Protein AF-A0A2T7BHW0-F1 (afdb_monomer)

Nearest PDB structures (foldseek):
  1q7b-assembly1_B  TM=7.761E-01  e=1.988E-02  Escherichia coli
  4afn-assembly1_B  TM=7.764E-01  e=3.206E-02  Pseudomonas aeruginosa PAO1
  4n5l-assembly1_A  TM=7.779E-01  e=7.275E-02  Cupriavidus necator H16
  3ucx-assembly1_A  TM=8.003E-01  e=7.275E-02  Mycolicibacterium smegmatis MC2 155
  6dtp-assembly1_B  TM=7.514E-01  e=1.542E-01  Homo sapiens

Organism: NCBI:txid2169414

Foldseek 3Di:
DQVVLADEAEAEAEPCCVPNDPVCNVSVVVRVVVQVVQVVVQVVRVVSNYHGHYDYDHDDDDDDPVNVVVVVVVVVVD

Structure (mmCIF, N/CA/C/O backbone):
data_AF-A0A2T7BHW0-F1
#
_entry.id   AF-A0A2T7BHW0-F1
#
loop_
_atom_site.group_PDB
_atom_site.id
_atom_site.type_symbol
_atom_site.label_atom_id
_atom_site.label_alt_id
_atom_site.label_comp_id
_atom_site.label_asym_id
_atom_site.label_entity_id
_atom_site.label_seq_id
_atom_site.pdbx_PDB_ins_code
_atom_site.Cartn_x
_atom_site.Cartn_y
_atom_site.Cartn_z
_atom_site.occupancy
_atom_site.B_iso_or_equiv
_atom_site.auth_seq_id
_atom_site.auth_comp_id
_atom_site.auth_asym_id
_atom_site.auth_atom_id
_atom_site.pdbx_PDB_model_num
ATOM 1 N N . MET A 1 1 ? -15.550 -3.267 7.433 1.00 87.56 1 MET A N 1
ATOM 2 C CA . MET A 1 1 ? -14.544 -3.208 8.516 1.00 87.56 1 MET A CA 1
ATOM 3 C C . MET A 1 1 ? -15.026 -2.341 9.657 1.00 87.56 1 MET A C 1
ATOM 5 O O . MET A 1 1 ? -15.160 -2.875 10.740 1.00 87.56 1 MET A O 1
ATOM 9 N N . LEU A 1 2 ? -15.439 -1.097 9.405 1.00 90.12 2 LEU A N 1
ATOM 10 C CA . LEU A 1 2 ? -15.930 -0.173 10.440 1.00 90.12 2 LEU A CA 1
ATOM 11 C C . LEU A 1 2 ? -17.022 -0.751 11.365 1.00 90.12 2 LEU A C 1
ATOM 13 O O . LEU A 1 2 ? -16.884 -0.693 12.578 1.00 90.12 2 LEU A O 1
ATOM 17 N N . LYS A 1 3 ? -18.061 -1.399 10.815 1.00 94.06 3 LYS A N 1
ATOM 18 C CA . LYS A 1 3 ? -19.111 -2.052 11.631 1.00 94.06 3 LYS A CA 1
ATOM 19 C C . LYS A 1 3 ? -18.622 -3.262 12.440 1.00 94.06 3 LYS A C 1
ATOM 21 O O . LYS A 1 3 ? -19.211 -3.584 13.458 1.00 94.06 3 LYS A O 1
ATOM 26 N N . ARG A 1 4 ? -17.585 -3.952 11.955 1.00 93.50 4 ARG A N 1
ATOM 27 C CA . ARG A 1 4 ? -17.050 -5.195 12.540 1.00 93.50 4 ARG A CA 1
ATOM 28 C C . ARG A 1 4 ? -15.802 -4.975 13.404 1.00 93.50 4 ARG A C 1
ATOM 30 O O . ARG A 1 4 ? -15.338 -5.940 13.990 1.00 93.50 4 ARG A O 1
ATOM 37 N N . LYS A 1 5 ? -15.264 -3.744 13.435 1.00 94.00 5 LYS A N 1
ATOM 38 C CA . LYS A 1 5 ? -14.062 -3.324 14.182 1.00 94.00 5 LYS A CA 1
ATOM 39 C C . LYS A 1 5 ? -12.910 -4.336 14.086 1.00 94.00 5 LYS A C 1
ATOM 41 O O . LYS A 1 5 ? -12.331 -4.735 15.084 1.00 94.00 5 LYS A O 1
ATOM 46 N N . ASN A 1 6 ? -12.678 -4.840 12.871 1.00 95.75 6 ASN A N 1
ATOM 47 C CA . ASN A 1 6 ? -11.632 -5.818 12.578 1.00 95.75 6 ASN A CA 1
ATOM 48 C C . ASN A 1 6 ? -11.369 -5.896 11.065 1.00 95.75 6 ASN A C 1
ATOM 50 O O . ASN A 1 6 ? -12.317 -6.012 10.265 1.00 95.75 6 ASN A O 1
ATOM 54 N N . GLY A 1 7 ? -10.094 -5.853 10.681 1.00 96.38 7 GLY A N 1
ATOM 55 C CA . GLY A 1 7 ? -9.586 -6.253 9.369 1.00 96.38 7 GLY A CA 1
ATOM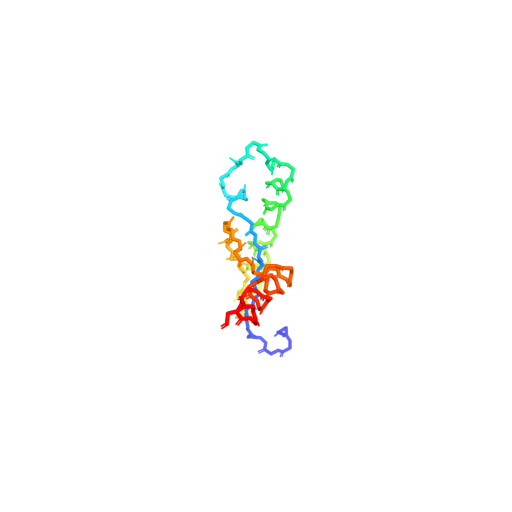 56 C C . GLY A 1 7 ? -8.330 -5.487 8.957 1.00 96.38 7 GLY A C 1
ATOM 57 O O . GLY A 1 7 ? -7.839 -4.638 9.695 1.00 96.38 7 GLY A O 1
ATOM 58 N N . SER A 1 8 ? -7.871 -5.719 7.727 1.00 96.62 8 SER A N 1
ATOM 59 C CA . SER A 1 8 ? -6.710 -5.013 7.177 1.00 96.62 8 SER A CA 1
ATOM 60 C C . SER A 1 8 ? -6.957 -4.505 5.759 1.00 96.62 8 SER A C 1
ATOM 62 O O . SER A 1 8 ? -7.678 -5.135 4.984 1.00 96.62 8 SER A O 1
ATOM 64 N N . ILE A 1 9 ? -6.351 -3.368 5.425 1.00 96.19 9 ILE A N 1
ATOM 65 C CA . ILE A 1 9 ? -6.315 -2.786 4.081 1.00 96.19 9 ILE A CA 1
ATOM 66 C C . ILE A 1 9 ? -4.858 -2.766 3.625 1.00 96.19 9 ILE A C 1
ATOM 68 O O . ILE A 1 9 ? -3.991 -2.227 4.313 1.00 96.19 9 ILE A O 1
ATOM 72 N N . LEU A 1 10 ? -4.588 -3.347 2.459 1.00 95.88 10 LEU A N 1
ATOM 73 C CA . LEU A 1 10 ? -3.263 -3.349 1.851 1.00 95.88 10 LEU A CA 1
ATOM 74 C C . LEU A 1 10 ? -3.320 -2.633 0.508 1.00 95.88 10 LEU A C 1
ATOM 76 O O . LEU A 1 10 ? -4.082 -3.021 -0.375 1.00 95.88 10 LEU A O 1
ATOM 80 N N . PHE A 1 11 ? -2.491 -1.606 0.358 1.00 94.56 11 PHE A N 1
ATOM 81 C CA . PHE A 1 11 ? -2.319 -0.899 -0.902 1.00 94.56 11 PHE A CA 1
ATOM 82 C C . PHE A 1 11 ? -1.090 -1.429 -1.634 1.00 94.56 11 PH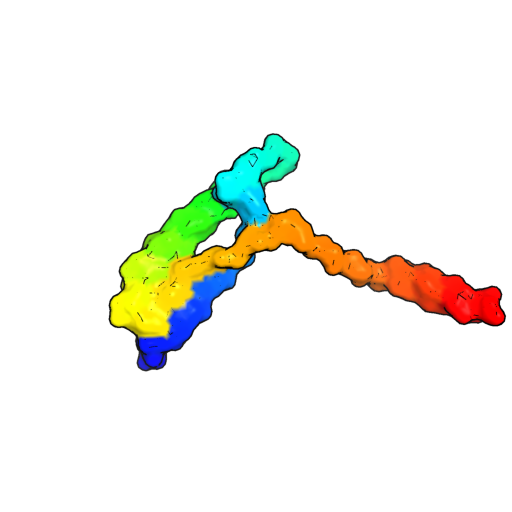E A C 1
ATOM 84 O O . PHE A 1 11 ? 0.009 -1.477 -1.081 1.00 94.56 11 PHE A O 1
ATOM 91 N N . THR A 1 12 ? -1.253 -1.808 -2.896 1.00 92.25 12 THR A N 1
ATOM 92 C CA . THR A 1 12 ? -0.116 -2.157 -3.749 1.00 92.25 12 THR A CA 1
ATOM 93 C C . THR A 1 12 ? 0.602 -0.892 -4.194 1.00 92.25 12 THR A C 1
ATOM 95 O O . THR A 1 12 ? -0.021 0.028 -4.721 1.00 92.25 12 THR A O 1
ATOM 98 N N . THR A 1 13 ? 1.916 -0.862 -4.012 1.00 88.44 13 THR A N 1
ATOM 99 C CA . THR A 1 13 ? 2.784 0.234 -4.450 1.00 88.44 13 THR A CA 1
ATOM 100 C C . THR A 1 13 ? 4.023 -0.330 -5.140 1.00 88.44 13 THR A C 1
ATOM 102 O O . THR A 1 13 ? 4.306 -1.521 -5.007 1.00 88.44 13 THR A O 1
ATOM 105 N N . ALA A 1 14 ? 4.767 0.494 -5.879 1.00 83.12 14 ALA A N 1
ATOM 106 C CA . ALA A 1 14 ? 6.045 0.054 -6.439 1.00 83.12 14 ALA A CA 1
ATOM 107 C C . ALA A 1 14 ? 7.208 0.357 -5.493 1.00 83.12 14 ALA A C 1
ATOM 109 O O . ALA A 1 14 ? 7.138 1.249 -4.643 1.00 83.12 14 ALA A O 1
ATOM 110 N N . SER A 1 15 ? 8.329 -0.328 -5.711 1.00 81.69 15 SER A N 1
ATOM 111 C CA . SER A 1 15 ? 9.590 -0.063 -5.005 1.00 81.69 15 SER A CA 1
ATOM 112 C C . SER A 1 15 ? 10.042 1.401 -5.112 1.00 81.69 15 SER A C 1
ATOM 114 O O . SER A 1 15 ? 10.634 1.934 -4.169 1.00 81.69 15 SER A O 1
ATOM 116 N N . SER A 1 16 ? 9.682 2.079 -6.207 1.00 79.00 16 SER A N 1
ATOM 117 C CA . SER A 1 16 ? 9.969 3.496 -6.450 1.00 79.00 16 SER A CA 1
ATOM 118 C C . SER A 1 16 ? 9.357 4.452 -5.424 1.00 79.00 16 SER A C 1
ATOM 120 O O . SER A 1 16 ? 9.811 5.586 -5.314 1.00 79.00 16 SER A O 1
ATOM 122 N N . ALA A 1 17 ? 8.334 4.012 -4.683 1.00 77.06 17 ALA A N 1
ATOM 123 C CA . ALA A 1 17 ? 7.727 4.770 -3.588 1.00 77.06 17 ALA A CA 1
ATOM 124 C C . ALA A 1 17 ? 8.676 4.957 -2.399 1.00 77.06 17 ALA A C 1
ATOM 126 O O . ALA A 1 17 ? 8.551 5.914 -1.644 1.00 77.06 17 ALA A O 1
ATOM 127 N N . GLN A 1 18 ? 9.592 4.004 -2.210 1.00 80.06 18 GLN A N 1
ATOM 128 C CA . GLN A 1 18 ? 10.547 3.982 -1.102 1.00 80.06 18 GLN A CA 1
ATOM 129 C C . GLN A 1 18 ? 11.941 4.410 -1.562 1.00 80.06 18 GLN A C 1
ATOM 131 O O . GLN A 1 18 ? 12.680 5.039 -0.811 1.00 80.06 18 GLN A O 1
ATOM 136 N N . ARG A 1 19 ? 12.311 4.051 -2.797 1.00 82.38 19 ARG A N 1
ATOM 137 C CA . ARG A 1 19 ? 13.592 4.396 -3.419 1.00 82.38 19 ARG A CA 1
ATOM 138 C C . ARG A 1 19 ? 13.341 4.946 -4.820 1.00 82.38 19 ARG A C 1
ATOM 140 O O . ARG A 1 19 ? 13.113 4.147 -5.725 1.00 82.38 19 ARG A O 1
ATOM 147 N N . PRO A 1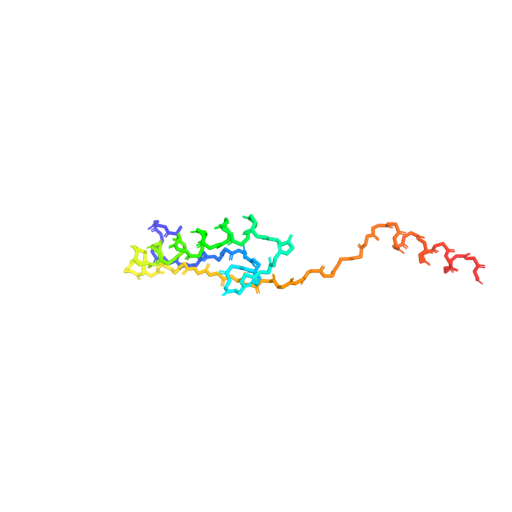 20 ? 13.369 6.273 -5.013 1.00 79.44 20 PRO A N 1
ATOM 148 C CA . PRO A 1 20 ? 13.099 6.879 -6.307 1.00 79.44 20 PRO A CA 1
ATOM 149 C C . PRO A 1 20 ? 13.986 6.294 -7.409 1.00 79.44 20 PRO A C 1
ATOM 151 O O . PRO A 1 20 ? 15.193 6.138 -7.240 1.00 79.44 20 PRO A O 1
ATOM 154 N N . ILE A 1 21 ? 13.375 5.997 -8.552 1.00 83.44 21 ILE A N 1
ATOM 155 C CA . ILE A 1 21 ? 14.057 5.582 -9.779 1.00 83.44 21 ILE A CA 1
ATOM 156 C C . ILE A 1 21 ? 13.740 6.609 -10.862 1.00 83.44 21 ILE A C 1
ATOM 158 O O . ILE A 1 21 ? 12.572 6.918 -11.101 1.00 83.44 21 ILE A O 1
ATOM 162 N N . ASN A 1 22 ? 14.779 7.133 -11.521 1.00 83.75 22 ASN A N 1
ATOM 163 C CA . ASN A 1 22 ? 14.657 8.243 -12.477 1.00 83.75 22 ASN A CA 1
ATOM 164 C C . ASN A 1 22 ? 13.638 7.962 -13.589 1.00 83.75 22 ASN A C 1
ATOM 166 O O . ASN A 1 22 ? 12.879 8.848 -13.971 1.00 83.75 22 ASN A O 1
ATOM 170 N N . LEU A 1 23 ? 13.579 6.714 -14.065 1.00 84.88 23 LEU A N 1
ATOM 171 C CA . LEU A 1 23 ? 12.691 6.304 -15.154 1.00 84.88 23 LEU A CA 1
ATOM 172 C C . LEU A 1 23 ? 11.198 6.410 -14.792 1.00 84.88 23 LEU A C 1
ATOM 174 O O . LEU A 1 23 ? 10.362 6.553 -15.677 1.00 84.88 23 LEU A O 1
ATOM 178 N N . THR A 1 24 ? 10.846 6.356 -13.504 1.00 83.06 24 THR A N 1
ATOM 179 C CA . THR A 1 24 ? 9.450 6.374 -13.040 1.00 83.06 24 THR A CA 1
ATOM 180 C C . THR A 1 24 ? 9.214 7.476 -12.004 1.00 83.06 24 THR A C 1
ATOM 182 O O . THR A 1 24 ? 8.457 7.283 -11.052 1.00 83.06 24 THR A O 1
ATOM 185 N N . ALA A 1 25 ? 9.861 8.635 -12.158 1.00 80.94 25 ALA A N 1
ATOM 186 C CA . ALA A 1 25 ? 9.824 9.723 -11.176 1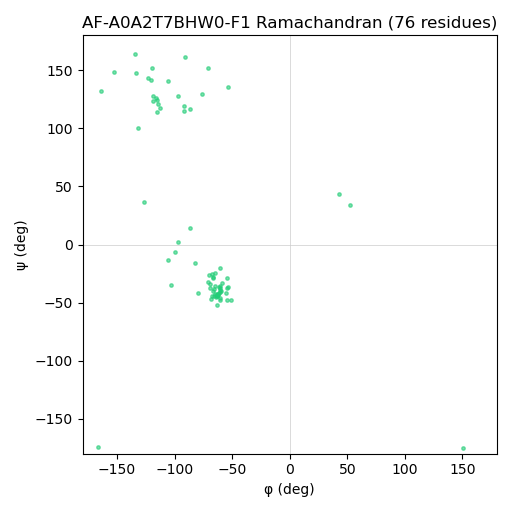.00 80.94 25 ALA A CA 1
ATOM 187 C C . ALA A 1 25 ? 8.392 10.170 -10.810 1.00 80.94 25 ALA A C 1
ATOM 189 O O . ALA A 1 25 ? 8.049 10.219 -9.629 1.00 80.94 25 ALA A O 1
ATOM 190 N N . SER A 1 26 ? 7.519 10.405 -11.798 1.00 83.69 26 SER A N 1
ATOM 191 C CA . SER A 1 26 ? 6.110 10.775 -11.563 1.00 83.69 26 SER A CA 1
ATOM 192 C C . SER A 1 26 ? 5.336 9.688 -10.812 1.00 83.69 26 SER A C 1
ATOM 194 O O . SER A 1 26 ? 4.525 9.989 -9.937 1.00 83.69 26 SER A O 1
ATOM 196 N N . PHE A 1 27 ? 5.628 8.417 -11.104 1.00 84.38 27 PHE A N 1
ATOM 197 C CA . PHE A 1 27 ? 5.058 7.293 -10.365 1.00 84.38 27 PHE A CA 1
ATOM 198 C C . PHE A 1 27 ? 5.576 7.270 -8.922 1.00 84.38 27 PHE A C 1
ATOM 200 O O . PHE A 1 27 ? 4.794 7.053 -8.007 1.00 84.38 27 PHE A O 1
ATOM 207 N N . GLY A 1 28 ? 6.862 7.553 -8.693 1.00 85.06 28 GLY A N 1
ATOM 208 C CA . GLY A 1 28 ? 7.446 7.683 -7.355 1.00 85.06 28 GLY A CA 1
ATOM 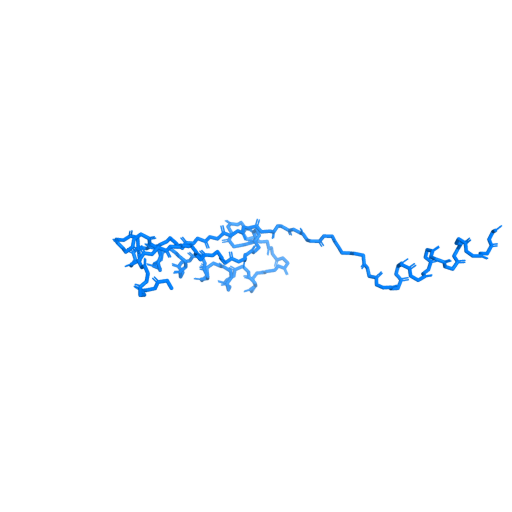209 C C . GLY A 1 28 ? 6.723 8.718 -6.488 1.00 85.06 28 GLY A C 1
ATOM 210 O O . GLY A 1 28 ? 6.437 8.434 -5.329 1.00 85.06 28 GLY A O 1
ATOM 211 N N . VAL A 1 29 ? 6.343 9.868 -7.060 1.00 88.88 29 VAL A N 1
ATOM 212 C CA . VAL A 1 29 ? 5.557 10.902 -6.357 1.00 88.88 29 VAL A CA 1
ATOM 213 C C . VAL A 1 29 ? 4.179 10.375 -5.950 1.00 88.88 29 VAL A C 1
ATOM 215 O O . VAL A 1 29 ? 3.814 10.449 -4.777 1.00 88.88 29 VAL A O 1
ATOM 218 N N . ALA A 1 30 ? 3.424 9.797 -6.889 1.00 90.06 30 ALA A N 1
ATOM 219 C CA . ALA A 1 30 ? 2.099 9.243 -6.600 1.00 90.06 30 ALA A CA 1
ATOM 220 C C . ALA A 1 30 ? 2.167 8.098 -5.573 1.00 90.06 30 ALA A C 1
ATOM 222 O O . ALA A 1 30 ? 1.375 8.024 -4.633 1.00 90.06 30 ALA A O 1
ATOM 223 N N . ALA A 1 31 ? 3.161 7.228 -5.721 1.00 88.38 31 ALA A N 1
ATOM 224 C CA . ALA A 1 31 ? 3.383 6.086 -4.853 1.00 88.38 31 ALA A CA 1
ATOM 225 C C . ALA A 1 31 ? 3.840 6.506 -3.441 1.00 88.38 31 ALA A C 1
ATOM 227 O O . ALA A 1 31 ? 3.445 5.879 -2.458 1.00 88.38 31 ALA A O 1
ATOM 228 N N . GLY A 1 32 ? 4.606 7.596 -3.318 1.00 89.06 32 GLY A N 1
ATOM 229 C CA . GLY A 1 32 ? 4.959 8.222 -2.040 1.00 89.06 32 GLY A CA 1
ATOM 230 C C . GLY A 1 32 ? 3.768 8.898 -1.350 1.00 89.06 32 GLY A C 1
ATOM 231 O O . GLY A 1 32 ? 3.619 8.793 -0.131 1.00 89.06 32 GLY A O 1
ATOM 232 N N . ALA A 1 33 ? 2.867 9.527 -2.112 1.00 93.00 33 ALA A N 1
ATOM 233 C CA . ALA A 1 33 ? 1.613 10.062 -1.575 1.00 93.00 33 ALA A CA 1
ATOM 234 C C . ALA A 1 33 ? 0.723 8.943 -1.003 1.00 93.00 33 ALA A C 1
ATOM 236 O O . ALA A 1 33 ? 0.210 9.063 0.110 1.00 93.00 33 ALA A O 1
ATOM 237 N N . LEU A 1 34 ? 0.618 7.813 -1.712 1.00 94.06 34 LEU A N 1
ATOM 238 C CA . LEU A 1 34 ? -0.087 6.619 -1.236 1.00 94.06 34 LEU A CA 1
ATOM 239 C C . LEU A 1 34 ? 0.521 6.054 0.057 1.00 94.06 34 LEU A C 1
ATOM 241 O O . LEU A 1 34 ? -0.209 5.615 0.943 1.00 94.06 34 LEU A O 1
ATOM 245 N N . LEU A 1 35 ? 1.850 6.091 0.183 1.00 92.12 35 LEU A N 1
ATOM 246 C CA . LEU A 1 35 ? 2.567 5.628 1.373 1.00 92.12 35 LEU A CA 1
ATOM 247 C C . LEU A 1 35 ? 2.193 6.458 2.610 1.00 92.12 35 LEU A C 1
ATOM 249 O O . LEU A 1 35 ? 1.884 5.894 3.658 1.00 92.12 35 LEU A O 1
ATOM 253 N N . ASN A 1 36 ? 2.133 7.785 2.456 1.00 93.12 36 ASN A N 1
ATOM 254 C CA . ASN A 1 36 ? 1.673 8.696 3.506 1.00 93.12 36 ASN A CA 1
ATOM 255 C C . ASN A 1 36 ? 0.195 8.475 3.849 1.00 93.12 36 ASN A C 1
ATOM 257 O O . ASN A 1 36 ? -0.164 8.415 5.024 1.00 93.12 36 ASN A O 1
ATOM 261 N N . TYR A 1 37 ? -0.655 8.295 2.836 1.00 95.94 37 TYR A N 1
ATOM 262 C CA . TYR A 1 37 ? -2.075 8.023 3.043 1.00 95.94 37 TYR A CA 1
ATOM 263 C C . TYR A 1 37 ? -2.310 6.731 3.836 1.00 95.94 37 TYR A C 1
ATOM 265 O O . TYR A 1 37 ? -3.067 6.737 4.803 1.00 95.94 37 TYR A O 1
ATOM 273 N N . ALA A 1 38 ? -1.627 5.637 3.484 1.00 96.62 38 ALA A N 1
ATOM 274 C CA . ALA A 1 38 ? -1.739 4.371 4.206 1.00 96.62 38 ALA A CA 1
ATOM 275 C C . ALA A 1 38 ? -1.300 4.500 5.676 1.00 96.62 38 ALA A C 1
ATOM 277 O O . ALA A 1 38 ? -1.901 3.886 6.555 1.00 96.62 38 ALA A O 1
ATOM 278 N N . TRP A 1 39 ? -0.283 5.320 5.949 1.00 96.25 39 TRP A N 1
ATOM 279 C CA . TRP A 1 39 ? 0.200 5.600 7.303 1.00 96.25 39 TRP A CA 1
ATOM 280 C C . TRP A 1 39 ? -0.800 6.395 8.145 1.00 96.25 39 TRP A C 1
ATOM 282 O O . TRP A 1 39 ? -1.080 6.016 9.286 1.00 96.25 39 TRP A O 1
ATOM 292 N N . LEU A 1 40 ? -1.362 7.467 7.580 1.00 97.94 40 LEU A N 1
ATOM 293 C CA . LEU A 1 40 ? -2.411 8.256 8.230 1.00 97.94 40 LEU A CA 1
ATOM 294 C C . LEU A 1 40 ? -3.641 7.389 8.499 1.00 97.94 40 LEU A C 1
ATOM 296 O O . LEU A 1 40 ? -4.094 7.295 9.633 1.00 97.94 40 LEU A O 1
ATOM 300 N N . LEU A 1 41 ? -4.089 6.638 7.493 1.00 97.56 41 LEU A N 1
ATOM 301 C CA . LEU A 1 41 ? -5.229 5.739 7.624 1.00 97.56 41 LEU A CA 1
ATOM 302 C C . LEU A 1 41 ? -5.013 4.671 8.706 1.00 97.56 41 LEU A C 1
ATOM 304 O O . LEU A 1 41 ? -5.930 4.354 9.456 1.00 97.56 41 LEU A O 1
ATOM 308 N N . ASN A 1 42 ? -3.803 4.116 8.812 1.00 98.00 42 ASN A N 1
ATOM 309 C CA . ASN A 1 42 ? -3.475 3.169 9.875 1.00 98.00 42 ASN A CA 1
ATOM 310 C C . ASN A 1 42 ? -3.510 3.829 11.255 1.00 98.00 42 ASN A C 1
ATOM 312 O O . ASN A 1 42 ? -3.940 3.213 12.224 1.00 98.00 42 ASN A O 1
ATOM 316 N N . THR A 1 43 ? -3.048 5.074 11.350 1.00 98.00 43 THR A N 1
ATOM 317 C CA . THR A 1 43 ? -3.069 5.836 12.602 1.00 98.00 43 THR A CA 1
ATOM 318 C C . THR A 1 43 ? -4.498 6.075 13.070 1.00 98.00 43 THR A C 1
ATOM 320 O O . THR A 1 43 ? -4.776 5.859 14.247 1.00 98.00 43 THR A O 1
ATOM 323 N N . ASP A 1 44 ? -5.392 6.418 12.145 1.00 97.06 44 ASP A N 1
ATOM 324 C CA . ASP A 1 44 ? -6.801 6.691 12.433 1.00 97.06 44 ASP A CA 1
ATOM 325 C C . ASP A 1 44 ? -7.589 5.426 12.799 1.00 97.06 44 ASP A C 1
ATOM 327 O O . ASP A 1 44 ? -8.534 5.478 13.581 1.00 97.06 44 ASP A O 1
ATOM 331 N N . LEU A 1 45 ? -7.225 4.275 12.224 1.00 97.19 45 LEU A N 1
ATOM 332 C CA . LEU A 1 45 ? -8.030 3.056 12.312 1.00 97.19 45 LEU A CA 1
ATOM 333 C C . LEU A 1 45 ? -7.480 1.985 13.267 1.00 97.19 45 LEU A C 1
ATOM 335 O O . LEU A 1 45 ? -8.218 1.062 13.623 1.00 97.19 45 LEU A O 1
ATOM 339 N N . LYS A 1 46 ? -6.222 2.090 13.720 1.00 96.75 46 LYS A N 1
ATOM 340 C CA . LYS A 1 46 ? -5.599 1.069 14.588 1.00 96.75 46 LYS A CA 1
ATOM 341 C C . LYS A 1 46 ? -6.360 0.840 15.896 1.00 96.75 46 LYS A C 1
ATOM 343 O O . LYS A 1 46 ? -6.388 -0.287 16.380 1.00 96.75 46 LYS A O 1
ATOM 348 N N . GLU A 1 47 ? -6.986 1.880 16.453 1.00 96.31 47 GLU A N 1
ATOM 349 C CA . GLU A 1 47 ? -7.776 1.789 17.693 1.00 96.31 47 GLU A CA 1
ATOM 350 C C . GLU A 1 47 ? -9.052 0.960 17.499 1.00 96.31 47 GLU A C 1
ATOM 352 O O . GLU A 1 47 ? -9.530 0.302 18.419 1.00 96.31 47 GLU A O 1
ATOM 357 N N . ASP A 1 48 ? -9.543 0.900 16.263 1.00 96.88 48 ASP A N 1
ATOM 358 C CA . ASP A 1 48 ? -10.673 0.078 15.846 1.00 96.88 48 ASP A CA 1
ATOM 359 C C . ASP A 1 48 ? -10.263 -1.352 15.444 1.00 96.88 48 ASP A C 1
ATOM 361 O O . ASP A 1 48 ? -11.049 -2.053 14.802 1.00 96.88 48 ASP A O 1
ATOM 365 N N . ASN A 1 49 ? -9.041 -1.791 15.780 1.00 96.94 49 ASN A N 1
ATOM 366 C CA . ASN A 1 49 ? -8.419 -3.040 15.311 1.00 96.94 49 ASN A CA 1
ATOM 367 C C . ASN A 1 49 ? -8.446 -3.179 13.779 1.00 96.94 49 ASN A C 1
ATOM 369 O O . ASN A 1 49 ? -8.612 -4.271 13.223 1.00 96.94 49 ASN A O 1
ATOM 373 N N . ILE A 1 50 ? -8.326 -2.049 13.082 1.00 98.06 50 ILE A N 1
ATOM 374 C CA . ILE A 1 50 ? -8.245 -1.996 11.632 1.00 98.06 50 ILE A CA 1
ATOM 375 C C . ILE A 1 50 ? -6.870 -1.469 11.242 1.00 98.06 50 ILE A C 1
ATOM 377 O O . ILE A 1 50 ? -6.502 -0.348 11.574 1.00 98.06 50 ILE A O 1
ATOM 381 N N . TYR A 1 51 ? -6.126 -2.271 10.489 1.00 97.56 51 TYR A N 1
ATOM 382 C CA . TYR A 1 51 ? -4.766 -1.926 10.089 1.00 97.56 51 TYR A CA 1
ATOM 383 C C . TYR A 1 51 ? -4.719 -1.530 8.619 1.00 97.56 51 TYR A C 1
ATOM 385 O O . TYR A 1 51 ? -5.372 -2.145 7.774 1.00 97.56 51 TYR A O 1
ATOM 393 N N . ALA A 1 52 ? -3.923 -0.518 8.298 1.00 97.94 52 ALA A N 1
ATOM 394 C CA . ALA A 1 52 ? -3.650 -0.133 6.922 1.00 97.94 52 ALA A CA 1
ATOM 395 C C . ALA A 1 52 ? -2.145 -0.163 6.658 1.00 97.94 52 ALA A C 1
ATOM 397 O O . ALA A 1 52 ? -1.324 0.152 7.517 1.00 97.94 52 ALA A O 1
ATOM 398 N N . GLY A 1 53 ? -1.769 -0.572 5.456 1.00 95.62 53 GLY A N 1
ATOM 399 C CA . GLY A 1 53 ? -0.368 -0.672 5.089 1.00 95.62 53 GLY A CA 1
ATOM 400 C C . GLY A 1 53 ? -0.180 -0.841 3.598 1.00 95.62 53 GLY A C 1
ATOM 401 O O . GLY A 1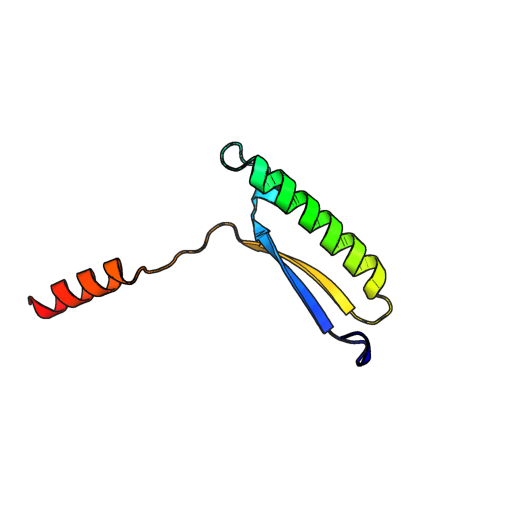 53 ? -1.129 -0.782 2.814 1.00 95.62 53 GLY A O 1
ATOM 402 N N . ILE A 1 54 ? 1.069 -1.058 3.208 1.00 94.69 54 ILE A N 1
ATOM 403 C CA . ILE A 1 54 ? 1.448 -1.218 1.810 1.00 94.69 54 ILE A CA 1
ATOM 404 C C . ILE A 1 54 ? 2.072 -2.585 1.552 1.00 94.69 54 ILE A C 1
ATOM 406 O O . ILE A 1 54 ? 2.744 -3.155 2.410 1.00 94.69 54 ILE A O 1
ATOM 410 N N . VAL A 1 55 ? 1.911 -3.060 0.322 1.00 93.75 55 VAL A N 1
ATOM 411 C CA . VAL A 1 55 ? 2.699 -4.149 -0.253 1.00 93.75 55 VAL A CA 1
ATOM 412 C C . VAL A 1 55 ? 3.489 -3.564 -1.415 1.00 93.75 55 VAL A C 1
ATOM 414 O O . VAL A 1 55 ? 2.914 -3.109 -2.403 1.00 93.75 55 VAL A O 1
ATOM 417 N N . SER A 1 56 ? 4.812 -3.537 -1.269 1.00 89.12 56 SER A N 1
ATOM 418 C CA . SER A 1 56 ? 5.717 -3.035 -2.302 1.00 89.12 56 SER A CA 1
ATOM 419 C C . SER A 1 56 ? 6.055 -4.154 -3.281 1.00 89.12 56 SER A C 1
ATOM 421 O O . SER A 1 56 ? 6.658 -5.155 -2.896 1.00 89.12 56 SER A O 1
ATOM 423 N N . ILE A 1 57 ? 5.655 -3.990 -4.541 1.00 87.62 57 ILE A N 1
ATOM 424 C CA . ILE A 1 57 ? 5.888 -4.948 -5.623 1.00 87.62 57 ILE A CA 1
ATOM 425 C C . ILE A 1 57 ? 6.860 -4.308 -6.612 1.00 87.62 57 ILE A C 1
ATOM 427 O O . ILE A 1 57 ? 6.567 -3.274 -7.207 1.00 87.62 57 ILE A O 1
ATOM 431 N N . ALA A 1 58 ? 8.035 -4.914 -6.784 1.00 83.50 58 ALA A N 1
ATOM 432 C CA . ALA A 1 58 ? 9.064 -4.375 -7.674 1.00 83.50 58 ALA A CA 1
ATOM 433 C C . ALA A 1 58 ? 8.794 -4.691 -9.153 1.00 83.50 58 ALA A C 1
ATOM 435 O O . ALA A 1 58 ? 8.984 -3.834 -10.010 1.00 83.50 58 ALA A O 1
ATOM 436 N N . ALA A 1 59 ? 8.353 -5.914 -9.451 1.00 83.56 59 ALA A N 1
ATOM 437 C CA . ALA A 1 59 ? 8.026 -6.359 -10.797 1.00 83.56 59 ALA A CA 1
ATOM 438 C C . ALA A 1 59 ? 6.972 -7.469 -10.741 1.00 83.56 59 ALA A C 1
ATOM 440 O O . ALA A 1 59 ? 6.944 -8.262 -9.799 1.00 83.56 59 ALA A O 1
ATOM 441 N N . LEU A 1 60 ? 6.131 -7.533 -11.770 1.00 85.25 60 LEU A N 1
ATOM 442 C CA . LEU A 1 60 ? 5.212 -8.638 -12.013 1.00 85.25 60 LEU A CA 1
ATOM 443 C C . LEU A 1 60 ? 5.629 -9.312 -13.315 1.00 85.25 60 LEU A C 1
ATOM 445 O O . LEU A 1 60 ? 5.717 -8.658 -14.352 1.00 85.25 60 LEU A O 1
ATOM 449 N N . VAL A 1 61 ? 5.881 -10.616 -13.260 1.00 86.94 61 VAL A N 1
ATOM 450 C CA . VAL A 1 61 ? 6.101 -11.423 -14.460 1.00 86.94 61 VAL A CA 1
ATOM 451 C C . VAL A 1 61 ? 4.752 -11.987 -14.874 1.00 86.94 61 VAL A C 1
ATOM 453 O O . VAL A 1 61 ? 4.115 -12.702 -14.104 1.00 86.94 61 VAL A O 1
ATOM 456 N N . THR A 1 62 ? 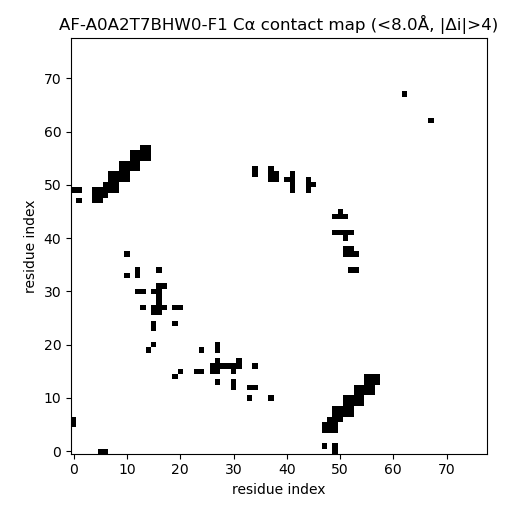4.308 -11.642 -16.078 1.00 84.44 62 THR A N 1
ATOM 457 C CA . THR A 1 62 ? 3.056 -12.141 -16.647 1.00 84.44 62 THR A CA 1
ATOM 458 C C . THR A 1 62 ? 3.336 -12.881 -17.945 1.00 84.44 62 THR A C 1
ATOM 460 O O . THR A 1 62 ? 4.201 -12.476 -18.725 1.00 84.44 62 THR A O 1
ATOM 463 N N . VAL A 1 63 ? 2.611 -13.975 -18.170 1.00 84.31 63 VAL A N 1
ATOM 464 C CA . VAL A 1 63 ? 2.606 -14.660 -19.460 1.00 84.31 63 VAL A CA 1
ATOM 465 C C . VAL A 1 63 ? 1.464 -14.067 -20.265 1.00 84.31 63 VAL A C 1
ATOM 467 O O . VAL A 1 63 ? 0.296 -14.200 -19.900 1.00 84.31 63 VAL A O 1
ATOM 470 N N . ASP A 1 64 ? 1.800 -13.396 -21.357 1.00 84.56 64 ASP A N 1
ATOM 471 C CA . ASP A 1 64 ? 0.788 -12.917 -22.283 1.00 84.56 64 ASP A CA 1
ATOM 472 C C . ASP A 1 64 ? 0.154 -14.090 -23.061 1.00 84.56 64 ASP A C 1
ATOM 474 O O . ASP A 1 64 ? 0.765 -15.141 -23.306 1.00 84.56 64 ASP A O 1
ATOM 478 N N . LYS A 1 65 ? -1.101 -13.898 -23.477 1.00 79.00 65 LYS A N 1
ATOM 479 C CA . LYS A 1 65 ? -1.820 -14.810 -24.367 1.00 79.00 65 LYS A CA 1
ATOM 480 C C . LYS A 1 65 ? -1.036 -15.080 -25.645 1.00 79.00 65 LYS A C 1
ATOM 482 O O . LYS A 1 65 ? -1.077 -16.215 -26.108 1.00 79.00 65 LYS A O 1
ATOM 487 N N . LEU A 1 66 ? -0.320 -14.100 -26.202 1.00 80.88 66 LEU A N 1
ATOM 488 C CA . LEU A 1 66 ? 0.461 -14.299 -27.422 1.00 80.88 66 LEU A CA 1
ATOM 489 C C . LEU A 1 66 ? 1.618 -15.276 -27.189 1.00 80.88 66 LEU A C 1
ATOM 491 O O . LEU A 1 6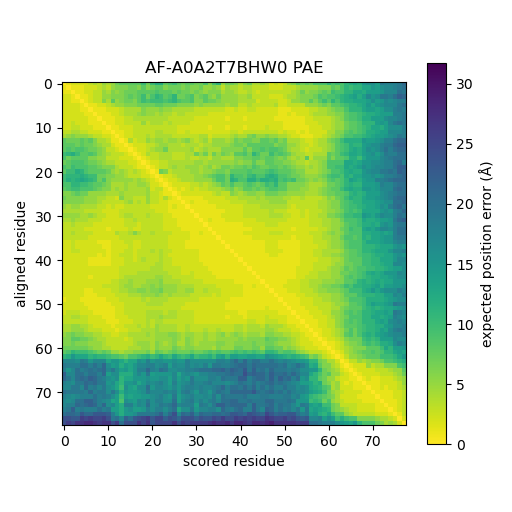6 ? 1.789 -16.211 -27.967 1.00 80.88 66 LEU A O 1
ATOM 495 N N . THR A 1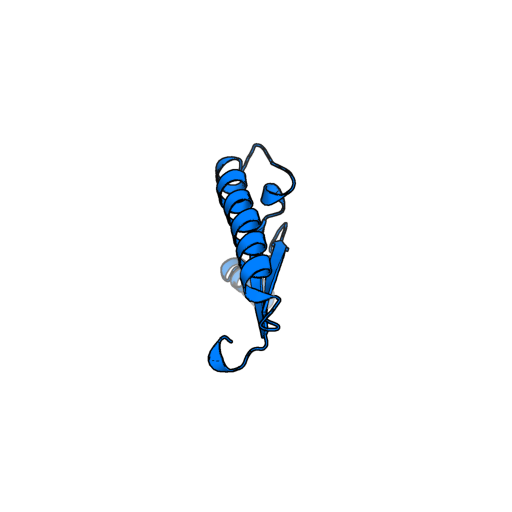 67 ? 2.346 -15.131 -26.079 1.00 81.75 67 THR A N 1
ATOM 496 C CA . THR A 1 67 ? 3.420 -16.057 -25.685 1.00 81.75 67 THR A CA 1
ATOM 497 C C . THR A 1 67 ? 2.883 -17.474 -25.483 1.00 81.75 67 THR A C 1
ATOM 499 O O . THR A 1 67 ? 3.498 -18.446 -25.918 1.00 81.75 67 THR A O 1
ATOM 502 N N . THR A 1 68 ? 1.691 -17.596 -24.893 1.00 81.88 68 THR A N 1
ATOM 503 C CA . THR A 1 68 ? 1.016 -18.888 -24.698 1.00 81.88 68 THR A CA 1
ATOM 504 C C . THR A 1 68 ? 0.581 -19.509 -26.030 1.00 81.88 68 THR A C 1
ATOM 506 O O . THR A 1 68 ? 0.801 -20.694 -26.259 1.00 81.88 68 THR A O 1
ATOM 509 N N . GLN A 1 69 ? -0.005 -18.719 -26.933 1.00 81.00 69 GLN A N 1
ATOM 510 C CA . GLN A 1 69 ? -0.441 -19.164 -28.264 1.00 81.00 69 GLN A CA 1
ATOM 511 C C . GLN A 1 69 ? 0.739 -19.627 -29.124 1.00 81.00 69 GLN A C 1
ATOM 513 O O . GLN A 1 69 ? 0.663 -20.679 -29.751 1.00 81.00 69 GLN A O 1
ATOM 518 N N . LEU A 1 70 ? 1.848 -18.881 -29.114 1.00 80.81 70 LEU A N 1
ATOM 519 C CA . LEU A 1 70 ? 3.083 -19.247 -29.811 1.00 80.81 70 LEU A CA 1
ATOM 520 C C . LEU A 1 70 ? 3.678 -20.550 -29.273 1.00 80.81 70 LEU A C 1
ATOM 522 O O . LEU A 1 70 ? 4.064 -21.416 -30.056 1.00 80.81 70 LEU A O 1
ATOM 526 N N . PHE A 1 71 ? 3.702 -20.723 -27.951 1.00 81.44 71 PHE A N 1
ATOM 527 C CA . PHE A 1 71 ? 4.155 -21.966 -27.332 1.00 81.44 71 PHE A CA 1
ATOM 528 C C . PHE A 1 71 ? 3.261 -23.159 -27.712 1.00 81.44 71 PHE A C 1
ATOM 530 O O . PHE A 1 71 ? 3.760 -24.210 -28.109 1.00 81.44 71 PHE A O 1
ATOM 537 N N . LEU A 1 72 ? 1.935 -22.985 -27.676 1.00 84.75 72 LEU A N 1
ATOM 538 C CA . LEU A 1 72 ? 0.979 -24.018 -28.090 1.00 84.75 72 LEU A CA 1
ATOM 539 C C . LEU A 1 72 ? 1.075 -24.350 -29.586 1.00 84.75 72 LEU A C 1
ATOM 541 O O . LEU A 1 72 ? 0.925 -25.510 -29.961 1.00 84.75 72 LEU A O 1
ATOM 545 N N . TYR A 1 73 ? 1.343 -23.360 -30.441 1.00 86.19 73 TYR A N 1
ATOM 546 C CA . TYR A 1 73 ? 1.587 -23.574 -31.868 1.00 86.19 73 TYR A CA 1
ATOM 547 C C . TYR A 1 73 ? 2.852 -24.410 -32.105 1.00 86.19 73 TYR A C 1
ATOM 549 O O . TYR A 1 73 ? 2.818 -25.370 -32.875 1.00 86.19 73 TYR A O 1
ATOM 557 N N . PHE A 1 74 ? 3.946 -24.101 -31.401 1.00 84.38 74 PHE A N 1
ATOM 558 C CA . PHE A 1 74 ? 5.188 -24.880 -31.465 1.00 84.38 74 PHE A CA 1
ATOM 559 C C . PHE A 1 74 ? 4.999 -26.334 -31.013 1.00 84.38 74 PHE A C 1
ATOM 561 O O . PHE A 1 74 ? 5.520 -27.244 -31.654 1.00 84.38 74 PHE A O 1
ATOM 568 N N . LEU A 1 75 ? 4.218 -26.562 -29.952 1.00 83.69 75 LEU A N 1
ATOM 569 C CA . LEU A 1 75 ? 3.895 -27.907 -29.463 1.00 83.69 75 LEU A CA 1
ATOM 570 C C . LEU A 1 75 ? 2.963 -28.696 -30.392 1.00 83.69 75 LEU A C 1
ATOM 572 O O . LEU A 1 75 ? 2.997 -29.917 -30.368 1.00 83.69 75 LEU A O 1
ATOM 576 N N . ARG A 1 76 ? 2.126 -28.024 -31.193 1.00 79.06 76 ARG A N 1
ATOM 577 C CA . ARG A 1 76 ? 1.262 -28.666 -32.203 1.00 79.06 76 ARG A CA 1
ATOM 578 C C . ARG A 1 76 ? 1.969 -28.978 -33.521 1.00 79.06 76 ARG A C 1
ATOM 580 O O . ARG A 1 76 ? 1.406 -29.700 -34.337 1.00 79.06 76 ARG A O 1
ATOM 587 N N . SER A 1 77 ? 3.131 -28.375 -33.753 1.00 72.81 77 SER A N 1
ATOM 588 C CA . SER A 1 77 ? 3.888 -28.492 -35.005 1.00 72.81 77 SER A CA 1
ATOM 589 C C . SER A 1 77 ? 4.999 -29.554 -34.945 1.00 72.81 77 SER A C 1
ATOM 591 O O . SER A 1 77 ? 5.734 -29.701 -35.918 1.00 72.81 77 SER A O 1
ATOM 593 N N . ASN A 1 78 ? 5.121 -30.270 -33.821 1.00 57.47 78 ASN A N 1
ATOM 594 C CA . ASN A 1 78 ? 5.962 -31.458 -33.622 1.00 57.47 78 ASN A CA 1
ATOM 595 C C . ASN A 1 78 ? 5.073 -32.648 -33.253 1.00 57.47 78 ASN A C 1
ATOM 597 O O . ASN A 1 78 ? 5.490 -33.789 -33.538 1.00 57.47 78 ASN A O 1
#

Mean predicted aligned error: 7.34 Å

Secondary structure (DSSP, 8-state):
-GGGT-EEEEEEEEGGGTS--GGGHHHHHHHHHHHHHHHHHHHHHGGGTEEEEEEEE-------HHHHHHHHHHHH--

pLDDT: mean 88.45, std 7.52, range [57.47, 98.06]

Sequence (78 aa):
MLKRKNGSILFTTASSAQRPINLTASFGVAAGALLNYAWLLNTDLKEDNIYAGIVSIAALVTVDKLTTQLFLYFLRSN

Radius of gyration: 19.54 Å; Cα contacts (8 Å, |Δi|>4): 87; chains: 1; bounding box: 34×42×53 Å

Solvent-accessible surface area (backbone atoms only — not comparable to full-atom values): 4510 Å² total; per-residue (Å²): 85,84,94,68,47,44,51,76,48,76,44,83,36,45,46,33,36,82,50,78,41,84,93,45,48,74,56,19,53,56,33,34,52,50,53,52,49,28,51,51,51,18,65,74,28,45,88,44,50,24,46,41,39,73,45,71,48,81,78,83,92,77,86,51,67,65,62,51,51,53,51,52,50,57,66,71,74,111